Protein AF-A0A2E4PI70-F1 (afdb_monomer_lite)

Foldseek 3Di:
DVVVVVVVVVVVVVVVVVCCVPPVVVVVVVVVVVVVVVVLVVVQWDWDADDNNPDTATDNDPVVRVVVVVVVVVVVVVVVVVVVVVVVVVD

Radius of gyration: 22.1 Å; chains: 1; bounding box: 44×43×58 Å

pLDDT: mean 83.3, std 8.45, range [51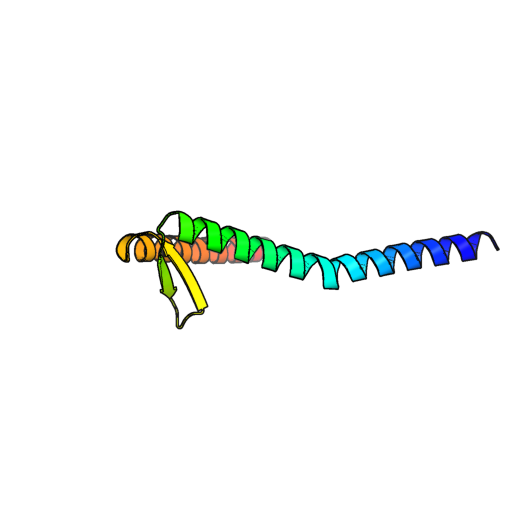.12, 92.38]

Secondary structure (DSSP, 8-state):
-HHHHHHHHHHHHHHHHHHIIIIIHHHHHHHHHHHHHHHHHHTTPEEEEETTTTEEEEESSHHHHHHHHHHHHHHHHHHHHHHHHHHHH--

Structure (mmCIF, N/CA/C/O backbone):
data_AF-A0A2E4PI70-F1
#
_entry.id   AF-A0A2E4PI70-F1
#
loop_
_atom_site.group_PDB
_atom_site.id
_atom_site.type_symbol
_atom_site.label_atom_id
_atom_site.label_alt_id
_atom_site.label_comp_id
_atom_site.label_asym_id
_atom_site.label_entity_id
_atom_site.label_seq_id
_atom_site.pdbx_PDB_ins_code
_atom_site.Cartn_x
_atom_site.Cartn_y
_atom_site.Cartn_z
_atom_site.occupancy
_atom_site.B_iso_or_equiv
_atom_site.auth_seq_id
_atom_site.auth_comp_id
_atom_site.auth_asym_id
_atom_site.auth_atom_id
_atom_site.pdbx_PDB_model_num
ATOM 1 N N . MET A 1 1 ? 27.049 -6.204 -41.440 1.00 58.81 1 MET A N 1
ATOM 2 C CA . MET A 1 1 ? 26.456 -7.342 -40.690 1.00 58.81 1 MET A CA 1
ATOM 3 C C . MET A 1 1 ? 26.612 -7.227 -39.169 1.00 58.81 1 MET A C 1
ATOM 5 O O . MET A 1 1 ? 25.607 -7.346 -38.486 1.00 58.81 1 MET A O 1
ATOM 9 N N . LYS A 1 2 ? 27.800 -6.935 -38.608 1.00 64.94 2 LYS A N 1
ATOM 10 C CA . LYS A 1 2 ? 27.998 -6.843 -37.139 1.00 64.94 2 LYS A CA 1
ATOM 11 C C . LYS A 1 2 ? 27.164 -5.748 -36.4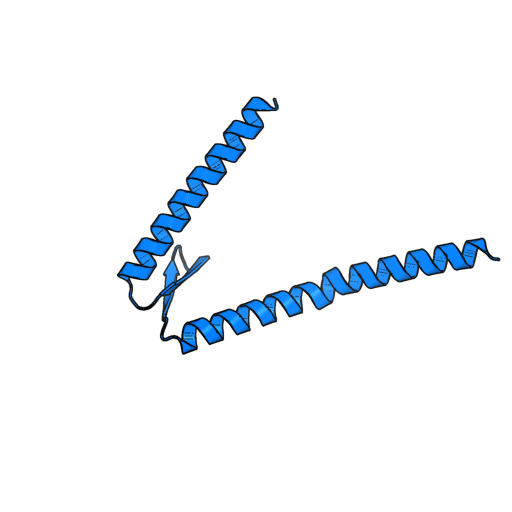41 1.00 64.94 2 LYS A C 1
ATOM 13 O O . LYS A 1 2 ? 26.613 -5.991 -35.376 1.00 64.94 2 LYS A O 1
ATOM 18 N N . THR A 1 3 ? 27.010 -4.577 -37.058 1.00 67.56 3 THR A N 1
ATOM 19 C CA . THR A 1 3 ? 26.241 -3.437 -36.518 1.00 67.56 3 THR A CA 1
ATOM 20 C C . THR A 1 3 ? 24.735 -3.694 -36.433 1.00 67.56 3 THR A C 1
ATOM 22 O O . THR A 1 3 ? 24.099 -3.281 -35.471 1.00 67.56 3 THR A O 1
ATOM 25 N N . ILE A 1 4 ? 24.169 -4.433 -37.392 1.00 76.94 4 ILE A N 1
ATOM 26 C CA . ILE A 1 4 ? 22.739 -4.788 -37.410 1.00 76.94 4 ILE A CA 1
ATOM 27 C C . ILE A 1 4 ? 22.409 -5.730 -36.244 1.00 76.94 4 ILE A C 1
ATOM 29 O O . ILE A 1 4 ? 21.419 -5.522 -35.550 1.00 76.94 4 ILE A O 1
ATOM 33 N N . ASN A 1 5 ? 23.290 -6.692 -35.9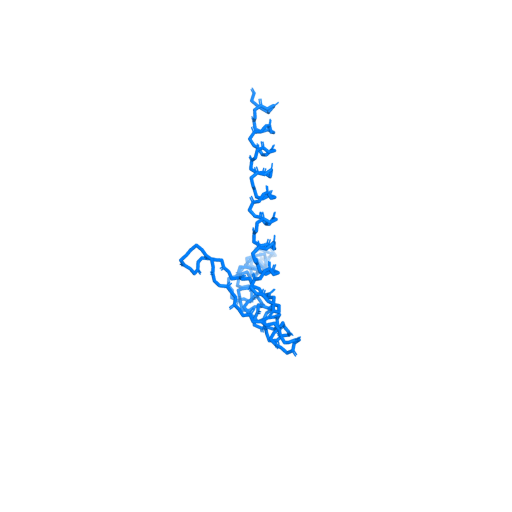48 1.00 77.00 5 ASN A N 1
ATOM 34 C CA . ASN A 1 5 ? 23.125 -7.586 -34.797 1.00 77.00 5 ASN A CA 1
ATOM 35 C C . ASN A 1 5 ? 23.163 -6.837 -33.456 1.00 77.00 5 ASN A C 1
ATOM 37 O O . ASN A 1 5 ? 22.397 -7.168 -32.554 1.00 77.00 5 ASN A O 1
ATOM 41 N N . ILE A 1 6 ? 24.002 -5.803 -33.329 1.00 82.69 6 ILE A N 1
ATOM 42 C CA . ILE A 1 6 ? 24.072 -4.975 -32.114 1.00 82.69 6 ILE A CA 1
ATOM 43 C C . ILE A 1 6 ? 22.776 -4.170 -31.930 1.00 82.69 6 ILE A C 1
ATOM 45 O O . ILE A 1 6 ? 22.230 -4.130 -30.829 1.00 82.69 6 ILE A O 1
ATOM 49 N N . ILE A 1 7 ? 22.245 -3.579 -33.005 1.00 83.38 7 ILE A N 1
ATOM 50 C CA . ILE A 1 7 ? 20.980 -2.826 -32.967 1.00 83.38 7 ILE A CA 1
ATOM 51 C C . ILE A 1 7 ? 19.808 -3.752 -32.617 1.00 83.38 7 ILE A C 1
ATOM 53 O O . ILE A 1 7 ? 19.009 -3.418 -31.741 1.00 83.38 7 ILE A O 1
ATOM 57 N N . CYS A 1 8 ? 19.733 -4.941 -33.224 1.00 83.81 8 CYS A N 1
ATOM 58 C CA . CYS A 1 8 ? 18.723 -5.943 -32.877 1.00 83.81 8 CYS A CA 1
ATOM 59 C C . CYS A 1 8 ? 18.824 -6.378 -31.410 1.00 83.81 8 CYS A C 1
ATOM 61 O O . CYS A 1 8 ? 17.797 -6.502 -30.742 1.00 83.81 8 CYS A O 1
ATOM 63 N N . TYR A 1 9 ? 20.035 -6.553 -30.873 1.00 88.44 9 TYR A N 1
ATOM 64 C CA . TYR A 1 9 ? 20.221 -6.910 -29.468 1.00 88.44 9 TYR A CA 1
ATOM 65 C C . TYR A 1 9 ? 19.709 -5.808 -28.529 1.00 88.44 9 TYR A C 1
ATOM 67 O O . TYR A 1 9 ? 18.920 -6.080 -27.624 1.00 88.44 9 TYR A O 1
ATOM 75 N N . LEU A 1 10 ? 20.080 -4.551 -28.789 1.00 87.56 10 LEU A N 1
ATOM 76 C CA . LEU A 1 10 ? 19.623 -3.399 -28.003 1.00 87.56 10 LEU A CA 1
ATOM 77 C C . LEU A 1 10 ? 18.100 -3.221 -28.066 1.00 87.56 10 LEU A C 1
ATOM 79 O O . LEU A 1 10 ? 17.467 -3.000 -27.032 1.00 87.56 10 LEU A O 1
ATOM 83 N N . ALA A 1 11 ? 17.501 -3.381 -29.248 1.00 88.44 11 ALA A N 1
ATOM 84 C CA . ALA A 1 11 ? 16.050 -3.336 -29.417 1.00 88.44 11 ALA A CA 1
ATOM 85 C C . ALA A 1 11 ? 15.353 -4.457 -28.630 1.00 88.44 11 ALA A C 1
ATOM 87 O O . ALA A 1 11 ? 14.344 -4.216 -27.967 1.00 88.44 11 ALA A O 1
ATOM 88 N N . THR A 1 12 ? 15.920 -5.665 -28.633 1.00 90.06 12 THR A N 1
ATOM 89 C CA . THR A 1 12 ? 15.368 -6.807 -27.892 1.00 90.06 12 THR A CA 1
ATOM 90 C C . THR A 1 12 ? 15.429 -6.570 -26.382 1.00 90.06 12 THR A C 1
ATOM 92 O O . THR A 1 12 ? 14.428 -6.749 -25.689 1.00 90.06 12 THR A O 1
ATOM 95 N N . VAL A 1 13 ? 16.562 -6.086 -25.860 1.00 89.62 13 VAL A N 1
ATOM 96 C CA . VAL A 1 13 ? 16.710 -5.728 -24.437 1.00 89.62 13 VAL A CA 1
ATOM 97 C C . VAL A 1 13 ? 15.716 -4.632 -24.037 1.00 89.62 13 VAL A C 1
ATOM 99 O O . VAL A 1 13 ? 15.076 -4.727 -22.986 1.00 89.62 13 VAL A O 1
ATOM 102 N N . TYR A 1 14 ? 15.530 -3.619 -24.888 1.00 91.19 14 TYR A N 1
ATOM 103 C CA . TYR A 1 14 ? 14.562 -2.551 -24.651 1.00 91.19 14 TYR A CA 1
ATOM 104 C C . TYR A 1 14 ? 13.123 -3.084 -24.581 1.00 91.19 14 TYR A C 1
ATOM 106 O O . TYR A 1 14 ? 12.415 -2.799 -23.611 1.00 91.19 14 TYR A O 1
ATOM 114 N N . LEU A 1 15 ? 12.714 -3.924 -25.537 1.00 90.31 15 LEU A N 1
ATOM 115 C CA . LEU A 1 15 ? 11.380 -4.533 -25.562 1.00 90.31 15 LEU A CA 1
ATOM 116 C C . LEU A 1 15 ? 11.128 -5.437 -24.349 1.00 90.31 15 LEU A C 1
ATOM 118 O O . LEU A 1 15 ? 10.063 -5.351 -23.733 1.00 90.31 15 LEU A O 1
ATOM 122 N N . VAL A 1 16 ? 12.115 -6.240 -23.941 1.00 90.31 16 VAL A N 1
ATOM 123 C CA . VAL A 1 16 ? 12.019 -7.065 -22.725 1.00 90.31 16 VAL A CA 1
ATOM 124 C C . VAL A 1 16 ? 11.872 -6.181 -21.482 1.00 90.31 16 VAL A C 1
ATOM 126 O O . VAL A 1 16 ? 11.023 -6.449 -20.632 1.00 90.31 16 VAL A O 1
ATOM 129 N N . SER A 1 17 ? 12.625 -5.082 -21.383 1.00 88.25 17 SER A N 1
ATOM 130 C CA . SER A 1 17 ? 12.515 -4.154 -20.248 1.00 88.25 17 SER A CA 1
ATOM 131 C C . SER A 1 17 ? 11.136 -3.477 -20.161 1.00 88.25 17 SER A C 1
ATOM 133 O O . SER A 1 17 ? 10.572 -3.342 -19.068 1.00 88.25 17 SER A O 1
ATOM 135 N N . LEU A 1 18 ? 10.557 -3.110 -21.311 1.00 89.06 18 LEU A N 1
ATOM 136 C CA . LEU A 1 18 ? 9.202 -2.570 -21.415 1.00 89.06 18 LEU A CA 1
ATOM 137 C C . LEU A 1 18 ? 8.162 -3.607 -20.995 1.00 89.06 18 LEU A C 1
ATOM 139 O O . LEU A 1 18 ? 7.270 -3.293 -20.207 1.00 89.06 18 LEU A O 1
ATOM 143 N N . PHE A 1 19 ? 8.304 -4.849 -21.456 1.00 89.06 19 PHE A N 1
ATOM 144 C CA . PHE A 1 19 ? 7.412 -5.942 -21.082 1.00 89.06 19 PHE A CA 1
ATOM 145 C C . PHE A 1 19 ? 7.426 -6.200 -19.569 1.00 89.06 19 PHE A C 1
ATOM 147 O O . PHE A 1 19 ? 6.370 -6.299 -18.937 1.00 89.06 19 PHE A O 1
ATOM 154 N N . VAL A 1 20 ? 8.611 -6.227 -18.953 1.00 86.31 20 VAL A N 1
ATOM 155 C CA . VAL A 1 20 ? 8.754 -6.395 -17.499 1.00 86.31 20 VAL A CA 1
ATOM 156 C C . VAL A 1 20 ? 8.065 -5.254 -16.745 1.00 86.31 20 VAL A C 1
ATOM 158 O O . VAL A 1 20 ? 7.313 -5.507 -15.798 1.00 86.31 20 VAL A O 1
ATOM 161 N N . ARG A 1 21 ? 8.263 -4.000 -17.173 1.00 85.00 21 ARG A N 1
ATOM 162 C CA . ARG A 1 21 ? 7.609 -2.836 -16.550 1.00 85.00 21 ARG A CA 1
ATOM 163 C C . ARG A 1 21 ? 6.089 -2.870 -16.688 1.00 85.00 21 ARG A C 1
ATOM 165 O O . ARG A 1 21 ? 5.401 -2.582 -15.711 1.00 85.00 21 ARG A O 1
ATOM 172 N N . SER A 1 22 ? 5.577 -3.233 -17.858 1.00 85.38 22 SER A N 1
ATOM 173 C CA . SER A 1 22 ? 4.143 -3.173 -18.150 1.00 85.38 22 SER A CA 1
ATOM 174 C C . SER A 1 22 ? 3.359 -4.365 -17.609 1.00 85.38 22 SER A C 1
ATOM 176 O O . SER A 1 22 ? 2.201 -4.204 -17.239 1.00 85.38 22 SER A O 1
ATOM 178 N N . VAL A 1 23 ? 3.959 -5.558 -17.539 1.00 84.12 23 VAL A N 1
ATOM 179 C CA . VAL A 1 23 ? 3.224 -6.797 -17.223 1.00 84.12 23 VAL A CA 1
ATOM 180 C C . VAL A 1 23 ? 3.609 -7.371 -15.865 1.00 84.12 23 VAL A C 1
ATOM 182 O O . VAL A 1 23 ? 2.738 -7.737 -15.073 1.00 84.12 23 VAL A O 1
ATOM 185 N N . ILE A 1 24 ? 4.906 -7.452 -15.567 1.00 84.31 24 ILE A N 1
ATOM 186 C CA . ILE A 1 24 ? 5.392 -8.115 -14.348 1.00 84.31 24 ILE A CA 1
ATOM 187 C C . ILE A 1 24 ? 5.249 -7.181 -13.146 1.00 84.31 24 ILE A C 1
ATOM 189 O O . ILE A 1 24 ? 4.705 -7.573 -12.112 1.00 84.31 24 ILE A O 1
ATOM 193 N N . LEU A 1 25 ? 5.677 -5.927 -13.287 1.00 83.12 25 LEU A N 1
ATOM 194 C CA . LEU A 1 25 ? 5.648 -4.943 -12.205 1.00 83.12 25 LEU A CA 1
ATOM 195 C C . LEU A 1 25 ? 4.255 -4.736 -11.570 1.00 83.12 25 LEU A C 1
ATOM 197 O O . LEU A 1 25 ? 4.170 -4.775 -10.337 1.00 83.12 25 LEU A O 1
ATOM 201 N N . PRO A 1 26 ? 3.158 -4.547 -12.335 1.00 83.44 26 PRO A N 1
ATOM 202 C CA . PRO A 1 26 ? 1.831 -4.406 -11.737 1.00 83.44 26 PRO A CA 1
ATOM 203 C C . PRO A 1 26 ? 1.362 -5.686 -11.036 1.00 83.44 26 PRO A C 1
ATOM 205 O O . PRO A 1 26 ? 0.842 -5.602 -9.922 1.00 83.44 26 PRO A O 1
ATOM 208 N N . LYS A 1 27 ? 1.618 -6.872 -11.610 1.00 86.12 27 LYS A N 1
ATOM 209 C CA . LYS A 1 27 ? 1.270 -8.160 -10.980 1.00 86.12 27 LYS A CA 1
ATOM 210 C C . LYS A 1 27 ? 1.991 -8.357 -9.648 1.00 86.12 27 LYS A C 1
ATOM 212 O O . LYS A 1 27 ? 1.364 -8.727 -8.657 1.00 86.12 27 LYS A O 1
ATOM 217 N N . VAL A 1 28 ? 3.288 -8.049 -9.599 1.00 85.94 28 VAL A N 1
ATOM 218 C CA . VAL A 1 28 ? 4.094 -8.137 -8.372 1.00 85.94 28 VAL A CA 1
ATOM 219 C C . VAL A 1 28 ? 3.587 -7.158 -7.312 1.00 85.94 28 VAL A C 1
ATOM 221 O O . VAL A 1 28 ? 3.437 -7.538 -6.150 1.00 85.94 28 VAL A O 1
ATOM 224 N N . ARG A 1 29 ? 3.256 -5.916 -7.696 1.00 83.75 29 ARG A N 1
ATOM 225 C CA . ARG A 1 29 ? 2.665 -4.932 -6.770 1.00 83.75 29 ARG A CA 1
ATOM 226 C C . ARG A 1 29 ? 1.336 -5.413 -6.197 1.00 83.75 29 ARG A C 1
ATOM 228 O O . ARG A 1 29 ? 1.124 -5.293 -4.991 1.00 83.75 29 ARG A O 1
ATOM 235 N N . GLN A 1 30 ? 0.467 -5.972 -7.032 1.00 84.75 30 GLN A N 1
ATOM 236 C CA . GLN A 1 30 ? -0.835 -6.465 -6.593 1.00 84.75 30 GLN A CA 1
ATOM 237 C C . GLN A 1 30 ? -0.707 -7.693 -5.687 1.00 84.75 30 GLN A C 1
ATOM 239 O O . GLN A 1 30 ? -1.383 -7.777 -4.661 1.00 84.75 30 GLN A O 1
ATOM 244 N N . TRP A 1 31 ? 0.219 -8.600 -6.000 1.00 87.19 31 TRP A N 1
ATOM 245 C CA . TRP A 1 31 ? 0.532 -9.736 -5.138 1.00 87.19 31 TRP A CA 1
ATOM 246 C C . TRP A 1 31 ? 1.061 -9.289 -3.769 1.00 87.19 31 TRP A C 1
ATOM 248 O O . TRP A 1 31 ? 0.552 -9.731 -2.740 1.00 87.19 31 TRP A O 1
ATOM 258 N N . LEU A 1 32 ? 2.006 -8.343 -3.740 1.00 86.06 32 LEU A N 1
ATOM 259 C CA . LEU A 1 32 ? 2.524 -7.747 -2.503 1.00 86.06 32 LEU A CA 1
ATOM 260 C C . LEU A 1 32 ? 1.431 -7.056 -1.681 1.00 86.06 32 LEU A C 1
ATOM 262 O O . LEU A 1 32 ? 1.430 -7.164 -0.452 1.00 86.06 32 LEU A O 1
ATOM 266 N N . TYR A 1 33 ? 0.506 -6.354 -2.339 1.00 84.00 33 TYR A N 1
ATOM 267 C CA . TYR A 1 33 ? -0.627 -5.716 -1.674 1.00 84.00 33 TYR A CA 1
ATOM 268 C C . TYR A 1 33 ? -1.528 -6.759 -1.007 1.00 84.00 33 TYR A C 1
ATOM 270 O O . TYR A 1 33 ? -1.768 -6.682 0.198 1.00 84.00 33 TYR A O 1
ATOM 278 N N . ASN A 1 34 ? -1.931 -7.790 -1.754 1.00 86.31 34 ASN A N 1
ATOM 279 C CA . ASN A 1 34 ? -2.750 -8.887 -1.237 1.00 86.31 34 ASN A CA 1
ATOM 280 C C . ASN A 1 34 ? -2.050 -9.651 -0.108 1.00 86.31 34 ASN A C 1
ATOM 282 O O . ASN A 1 34 ? -2.687 -10.038 0.871 1.00 86.31 34 ASN A O 1
ATOM 286 N N . TYR A 1 35 ? -0.738 -9.857 -0.217 1.00 88.19 35 TYR A N 1
ATOM 287 C CA . TYR A 1 35 ? 0.052 -10.519 0.814 1.00 88.19 35 TYR A CA 1
ATOM 288 C C . TYR A 1 35 ? 0.070 -9.713 2.117 1.00 88.19 35 TYR A C 1
ATOM 290 O O . TYR A 1 35 ? -0.226 -10.254 3.186 1.00 88.19 35 TYR A O 1
ATOM 298 N N . LYS A 1 36 ? 0.348 -8.405 2.037 1.00 84.50 36 LYS A N 1
ATOM 299 C CA . LYS A 1 36 ? 0.316 -7.515 3.208 1.00 84.50 36 LYS A CA 1
ATOM 300 C C . LYS A 1 36 ? -1.082 -7.409 3.803 1.00 84.50 36 LYS A C 1
ATOM 302 O O . LYS A 1 36 ? -1.215 -7.454 5.023 1.00 84.50 36 LYS A O 1
ATOM 307 N N . GLU A 1 37 ? -2.109 -7.313 2.965 1.00 85.25 37 GLU A N 1
ATOM 308 C CA . GLU A 1 37 ? -3.497 -7.299 3.417 1.00 85.25 37 GLU A CA 1
ATOM 309 C C . GLU A 1 37 ? -3.825 -8.574 4.207 1.00 85.25 37 GLU A C 1
ATOM 311 O O . GLU A 1 37 ? -4.262 -8.487 5.355 1.00 85.25 37 GLU A O 1
ATOM 316 N N . LYS A 1 38 ? -3.528 -9.756 3.652 1.00 86.12 38 LYS A N 1
ATOM 317 C CA . LYS A 1 38 ? -3.742 -11.037 4.340 1.00 86.12 38 LYS A CA 1
ATOM 318 C C . LYS A 1 38 ? -2.982 -11.119 5.661 1.00 86.12 38 LYS A C 1
ATOM 320 O O . LYS A 1 38 ? -3.534 -11.617 6.637 1.00 86.12 38 LYS A O 1
ATOM 325 N N . GLN A 1 39 ? -1.745 -10.627 5.726 1.00 87.81 39 GLN A N 1
ATOM 326 C CA . GLN A 1 39 ? -0.999 -10.601 6.987 1.00 87.81 39 GLN A CA 1
ATOM 327 C C . GLN A 1 39 ? -1.640 -9.689 8.037 1.00 87.81 39 GLN A C 1
ATOM 329 O O . GLN A 1 39 ? -1.716 -10.060 9.207 1.00 87.81 39 GLN A O 1
ATOM 334 N N . LEU A 1 40 ? -2.095 -8.500 7.640 1.00 84.44 40 LEU A N 1
ATOM 335 C CA . LEU A 1 40 ? -2.732 -7.555 8.558 1.00 84.44 40 LEU A CA 1
ATOM 336 C C . LEU A 1 40 ? -4.058 -8.108 9.089 1.00 84.44 40 LEU A C 1
ATOM 338 O O . LEU A 1 40 ? -4.316 -7.983 10.287 1.00 84.44 40 LEU A O 1
ATOM 342 N N . LEU A 1 41 ? -4.831 -8.778 8.229 1.00 84.31 41 LEU A N 1
ATOM 343 C CA . LEU A 1 41 ? -6.050 -9.493 8.609 1.00 84.31 41 LEU A CA 1
ATOM 344 C C . LEU A 1 41 ? -5.750 -10.665 9.558 1.00 84.31 41 LEU A C 1
ATOM 346 O O . LEU A 1 41 ? -6.403 -10.786 10.589 1.00 84.31 41 LEU A O 1
ATOM 350 N N . LYS A 1 42 ? -4.714 -11.475 9.280 1.00 85.88 42 LYS A N 1
ATOM 351 C CA . LYS A 1 42 ? -4.271 -12.567 10.173 1.00 85.88 42 LYS A CA 1
ATOM 352 C C . LYS A 1 42 ? -3.850 -12.076 11.557 1.00 85.88 42 LYS A C 1
ATOM 354 O O . LYS A 1 42 ? -4.048 -12.781 12.535 1.00 85.88 42 LYS A O 1
ATOM 359 N N . LYS A 1 43 ? -3.290 -10.867 11.648 1.00 83.81 43 LYS A N 1
ATOM 360 C CA . LYS A 1 43 ? -2.939 -10.232 12.926 1.00 83.81 43 LYS A CA 1
ATOM 361 C C . LYS A 1 43 ? -4.154 -9.736 13.717 1.00 83.81 43 LYS A C 1
ATOM 363 O O . LYS A 1 43 ? -3.955 -9.219 14.802 1.00 83.81 43 LYS A O 1
ATOM 368 N N . GLY A 1 44 ? -5.380 -9.866 13.201 1.00 84.06 44 GLY A N 1
ATOM 369 C CA . GLY A 1 44 ? -6.605 -9.414 13.867 1.00 84.06 44 GLY A CA 1
ATOM 370 C C . GLY A 1 44 ? -6.975 -7.954 13.586 1.00 84.06 44 GLY A C 1
ATOM 371 O O . GLY A 1 44 ? -7.852 -7.410 14.257 1.00 84.06 44 GLY A O 1
ATOM 372 N N . ASN A 1 45 ? -6.332 -7.304 12.606 1.00 87.00 45 ASN A N 1
ATOM 373 C CA . ASN A 1 45 ? -6.713 -5.949 12.212 1.00 87.00 45 ASN A CA 1
ATOM 374 C C . ASN A 1 45 ? -7.971 -5.968 11.341 1.00 87.00 45 ASN A C 1
ATOM 376 O O . ASN A 1 45 ? -8.116 -6.799 10.444 1.00 87.00 45 ASN A O 1
ATOM 380 N N . LYS A 1 46 ? -8.835 -4.978 11.547 1.00 87.50 46 LYS A N 1
ATOM 381 C CA . LYS A 1 46 ? -10.014 -4.694 10.730 1.00 87.50 46 LYS A CA 1
ATOM 382 C C . LYS A 1 46 ? -9.705 -3.590 9.717 1.00 87.50 46 LYS A C 1
ATOM 384 O O . LYS A 1 46 ? -8.799 -2.775 9.916 1.00 87.50 46 LYS A O 1
ATOM 389 N N . LYS A 1 47 ? -10.457 -3.585 8.614 1.00 89.44 47 LYS A N 1
ATOM 390 C CA . LYS A 1 47 ? -10.410 -2.533 7.591 1.00 89.44 47 LYS A CA 1
ATOM 391 C C . LYS A 1 47 ? -11.318 -1.381 8.010 1.00 89.44 47 LYS A C 1
ATOM 393 O O . LYS A 1 47 ? -12.507 -1.595 8.225 1.00 89.44 47 LYS A O 1
ATOM 398 N N . PHE A 1 48 ? -10.767 -0.176 8.063 1.00 90.12 48 PHE A N 1
ATOM 399 C CA . PHE A 1 48 ? -11.512 1.055 8.306 1.00 90.12 48 PHE A CA 1
ATOM 400 C C . PHE A 1 48 ? -11.394 1.974 7.093 1.00 90.12 48 PHE A C 1
ATOM 402 O O . PHE A 1 48 ? -10.287 2.242 6.618 1.00 90.12 48 PHE A O 1
ATOM 409 N N . TYR A 1 49 ? -12.534 2.435 6.587 1.00 90.25 49 TYR A N 1
ATOM 410 C CA . TYR A 1 49 ? -12.622 3.227 5.364 1.00 90.25 49 TYR A CA 1
ATOM 411 C C . TYR A 1 49 ? -12.807 4.710 5.688 1.00 90.25 49 TYR A C 1
ATOM 413 O O . TYR A 1 49 ? -13.649 5.080 6.504 1.00 90.25 49 TYR A O 1
ATOM 421 N N . PHE A 1 50 ? -12.036 5.562 5.016 1.00 88.19 50 PHE A N 1
ATOM 422 C CA . PHE A 1 50 ? -12.059 7.017 5.161 1.00 88.19 50 PHE A CA 1
ATOM 423 C C . PHE A 1 50 ? -12.196 7.695 3.787 1.00 88.19 50 PHE A C 1
ATOM 425 O O . PHE A 1 50 ? -11.843 7.119 2.756 1.00 88.19 50 PHE A O 1
ATOM 432 N N . GLU A 1 51 ? -12.726 8.925 3.776 1.00 84.38 51 GLU A N 1
ATOM 433 C CA . GLU A 1 51 ? -12.931 9.758 2.573 1.00 84.38 51 GLU A CA 1
ATOM 434 C C . GLU A 1 51 ? -13.658 9.028 1.430 1.00 84.38 51 GLU A C 1
ATOM 436 O O . GLU A 1 51 ? -13.158 8.956 0.310 1.00 84.38 51 GLU A O 1
ATOM 441 N N . LYS A 1 52 ? -14.856 8.488 1.709 1.00 84.50 52 LYS A N 1
ATOM 442 C CA . LYS A 1 52 ? -15.677 7.746 0.728 1.00 84.50 52 LYS A CA 1
ATOM 443 C C . LYS A 1 52 ? -14.899 6.587 0.076 1.00 84.50 52 LYS A C 1
ATOM 445 O O . LYS A 1 52 ? -14.827 6.490 -1.143 1.00 84.50 52 LYS A O 1
ATOM 450 N N . ASN A 1 53 ? -14.284 5.734 0.895 1.00 81.62 53 ASN A N 1
ATOM 451 C CA . ASN A 1 53 ? -13.494 4.563 0.479 1.00 81.62 53 ASN A CA 1
ATOM 452 C C . ASN A 1 53 ? -12.193 4.862 -0.283 1.00 81.62 53 ASN A C 1
ATOM 454 O O . ASN A 1 53 ? -11.560 3.934 -0.784 1.00 81.62 53 ASN A O 1
ATOM 458 N N . LYS A 1 54 ? -11.736 6.119 -0.334 1.00 83.25 54 LYS A N 1
ATOM 459 C CA . LYS A 1 54 ? -10.440 6.455 -0.947 1.00 83.25 54 LYS A CA 1
ATOM 460 C C . LYS A 1 54 ? -9.250 5.997 -0.108 1.00 83.25 54 LYS A C 1
ATOM 462 O O . LYS A 1 54 ? -8.184 5.726 -0.653 1.00 83.25 54 LYS A O 1
ATOM 467 N N . VAL A 1 55 ? -9.415 5.924 1.212 1.00 85.31 55 VAL A N 1
ATOM 468 C CA . VAL A 1 55 ? -8.342 5.559 2.139 1.00 85.31 55 VAL A CA 1
ATOM 469 C C . VAL A 1 55 ? -8.782 4.380 2.995 1.00 85.31 55 VAL A C 1
ATOM 471 O O . VAL A 1 55 ? -9.811 4.442 3.663 1.00 85.31 55 VAL A O 1
ATOM 474 N N . ILE A 1 56 ? -7.968 3.323 3.006 1.00 88.25 56 ILE A N 1
ATOM 475 C CA . ILE A 1 56 ? -8.178 2.126 3.825 1.00 88.25 56 ILE A CA 1
ATOM 476 C C . ILE A 1 56 ? -7.083 2.073 4.888 1.00 88.25 56 ILE A C 1
ATOM 478 O O . ILE A 1 56 ? -5.892 2.072 4.567 1.00 88.25 56 ILE A O 1
ATOM 482 N N . VAL A 1 57 ? -7.478 2.015 6.158 1.00 88.44 57 VAL A N 1
ATOM 483 C CA . VAL A 1 57 ? -6.567 1.901 7.301 1.00 88.44 57 VAL A CA 1
ATOM 484 C C . VAL A 1 57 ? -6.820 0.581 8.016 1.00 88.44 57 VAL A C 1
ATOM 486 O O . VAL A 1 57 ? -7.948 0.267 8.380 1.00 88.44 57 VAL A O 1
ATOM 489 N N . PHE A 1 58 ? -5.752 -0.180 8.244 1.00 88.62 58 PHE A N 1
ATOM 490 C CA . PHE A 1 58 ? -5.789 -1.415 9.024 1.00 88.62 58 PHE A CA 1
ATOM 491 C C . PHE A 1 58 ? -5.379 -1.131 10.474 1.00 88.62 58 PHE A C 1
ATOM 493 O O . PHE A 1 58 ? -4.269 -0.625 10.714 1.00 88.62 58 PHE A O 1
ATOM 500 N N 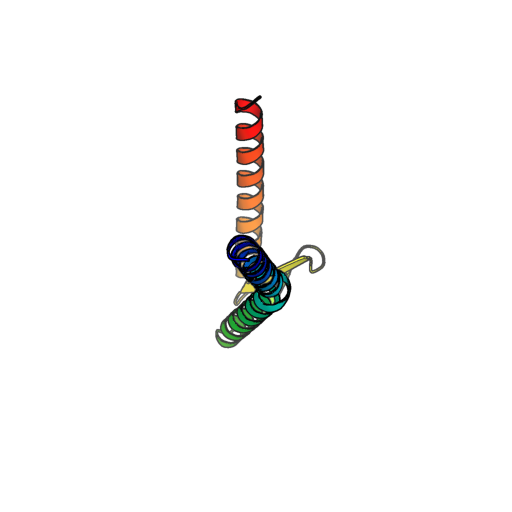. ALA A 1 59 ? -6.272 -1.444 11.415 1.00 88.88 59 ALA A N 1
ATOM 501 C CA . ALA A 1 59 ? -6.061 -1.319 12.860 1.00 88.88 59 ALA A CA 1
ATOM 502 C C . ALA A 1 59 ? -6.961 -2.296 13.639 1.00 88.88 59 ALA A C 1
ATOM 504 O O . ALA A 1 59 ? -7.883 -2.872 13.068 1.00 88.88 59 ALA A O 1
ATOM 505 N N . HIS A 1 60 ? -6.730 -2.468 14.940 1.00 87.56 60 HIS A N 1
ATOM 506 C CA . HIS A 1 60 ? -7.593 -3.307 15.781 1.00 87.56 60 HIS A CA 1
ATOM 507 C C . HIS A 1 60 ? -8.876 -2.589 16.218 1.00 87.56 60 HIS A C 1
ATOM 509 O O . HIS A 1 60 ? -9.938 -3.207 16.282 1.00 87.56 60 HIS A O 1
ATOM 515 N N . THR A 1 61 ? -8.793 -1.281 16.479 1.00 90.50 61 THR A N 1
ATOM 516 C CA . THR A 1 61 ? -9.913 -0.456 16.954 1.00 90.50 61 THR A CA 1
ATOM 517 C C . THR A 1 61 ? -10.141 0.766 16.064 1.00 90.50 61 THR A C 1
ATOM 519 O O . THR A 1 61 ? -9.229 1.237 15.375 1.00 90.50 61 THR A O 1
ATOM 522 N N . GLN A 1 62 ? -11.364 1.304 16.109 1.00 87.81 62 GLN A N 1
ATOM 523 C CA . GLN A 1 62 ? -11.746 2.531 15.400 1.00 87.81 62 GLN A CA 1
ATOM 524 C C . GLN A 1 62 ? -10.876 3.722 15.833 1.00 87.81 62 GLN A C 1
ATOM 526 O O . GLN A 1 62 ? -10.439 4.515 15.001 1.00 87.81 62 GLN A O 1
ATOM 531 N N . GLU A 1 63 ? -10.574 3.836 17.129 1.00 90.06 63 GLU A N 1
ATOM 532 C CA . GLU A 1 63 ? -9.744 4.917 17.672 1.00 90.06 63 GLU A CA 1
ATOM 533 C C . GLU A 1 63 ? -8.315 4.873 17.130 1.00 90.06 63 GLU A C 1
ATOM 535 O O . GLU A 1 63 ? -7.782 5.894 16.688 1.00 90.06 63 GLU A O 1
ATOM 540 N N . GLN A 1 64 ? -7.710 3.680 17.074 1.00 89.50 64 GLN A N 1
ATOM 541 C CA . GLN A 1 64 ? -6.391 3.501 16.468 1.00 89.50 64 GLN A CA 1
ATOM 542 C C . GLN A 1 64 ? -6.410 3.849 14.976 1.00 89.50 64 GLN A C 1
ATOM 544 O O . GLN A 1 64 ? -5.479 4.495 14.483 1.00 89.50 64 GLN A O 1
ATOM 549 N N . ALA A 1 65 ? -7.467 3.466 14.254 1.00 90.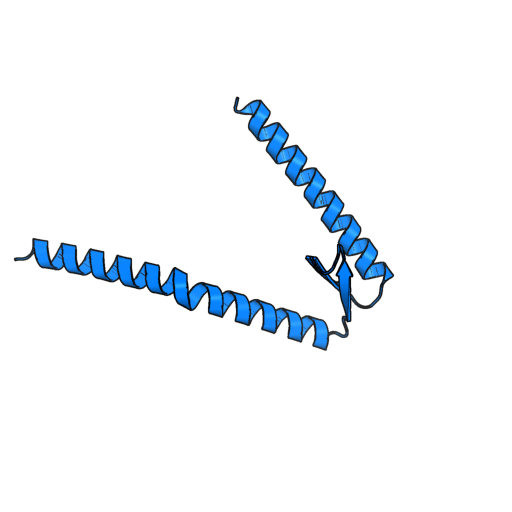19 65 ALA A N 1
ATOM 550 C CA . ALA A 1 65 ? -7.631 3.822 12.849 1.00 90.19 65 ALA A CA 1
ATOM 551 C C . ALA A 1 65 ? -7.727 5.344 12.655 1.00 90.19 65 ALA A C 1
ATOM 553 O O . ALA A 1 65 ? -7.017 5.896 11.811 1.00 90.19 65 ALA A O 1
ATOM 554 N N . ASN A 1 66 ? -8.519 6.028 13.485 1.00 91.38 66 ASN A N 1
ATOM 555 C CA . ASN A 1 66 ? -8.669 7.484 13.478 1.00 91.38 66 ASN A CA 1
ATOM 556 C C . ASN A 1 66 ? -7.349 8.203 13.780 1.00 91.38 66 ASN A C 1
ATOM 558 O O . ASN A 1 66 ? -6.969 9.127 13.056 1.00 91.38 66 ASN A O 1
ATOM 562 N N . ALA A 1 67 ? -6.618 7.770 14.809 1.00 91.88 67 ALA A N 1
ATOM 563 C CA . ALA A 1 67 ? -5.325 8.352 15.166 1.00 91.88 67 ALA A CA 1
ATOM 564 C C . ALA A 1 67 ? -4.308 8.204 14.023 1.00 91.88 67 ALA A C 1
ATOM 566 O O . ALA A 1 67 ? -3.621 9.162 13.648 1.00 91.88 67 ALA A O 1
ATOM 567 N N . LYS A 1 68 ? -4.254 7.015 13.412 1.00 90.88 68 LYS A N 1
ATOM 568 C CA . LYS A 1 68 ? -3.366 6.709 12.284 1.00 90.88 68 LYS A CA 1
ATOM 569 C C . LYS A 1 68 ? -3.740 7.515 11.039 1.00 90.88 68 LYS A C 1
ATOM 571 O O . LYS A 1 68 ? -2.856 8.091 10.402 1.00 90.88 68 LYS A O 1
ATOM 576 N N . TYR A 1 69 ? -5.034 7.641 10.746 1.00 92.38 69 TYR A N 1
ATOM 577 C CA . TYR A 1 69 ? -5.551 8.472 9.661 1.00 92.38 69 TYR A CA 1
ATOM 578 C C . TYR A 1 69 ? -5.225 9.962 9.868 1.00 92.38 69 TYR A C 1
ATOM 580 O O . TYR A 1 69 ? -4.685 10.613 8.969 1.00 92.38 69 TYR A O 1
ATOM 588 N N . LYS A 1 70 ? -5.446 10.498 11.076 1.00 91.69 70 LYS A N 1
ATOM 589 C CA . LYS A 1 70 ? -5.131 11.895 11.428 1.00 91.69 70 LYS A CA 1
ATOM 590 C C . LYS A 1 70 ? -3.635 12.191 11.294 1.00 91.69 70 LYS A C 1
ATOM 592 O O . LYS A 1 70 ? -3.260 13.204 10.696 1.00 91.69 70 LYS A O 1
ATOM 597 N N . LYS A 1 71 ? -2.775 11.289 11.784 1.00 91.69 71 LYS A N 1
ATOM 598 C CA . LYS A 1 71 ? -1.312 11.395 11.646 1.00 91.69 71 LYS A CA 1
ATOM 599 C C . LYS A 1 71 ? -0.887 11.385 10.175 1.00 91.69 71 LYS A C 1
ATOM 601 O O . LYS A 1 71 ? -0.080 12.218 9.766 1.00 91.69 71 LYS A O 1
ATOM 606 N N . MET A 1 72 ? -1.470 10.497 9.368 1.00 89.06 72 MET A N 1
ATOM 607 C CA . MET A 1 72 ? -1.209 10.429 7.929 1.00 89.06 72 MET A CA 1
ATOM 608 C C . MET A 1 72 ? -1.595 11.736 7.220 1.00 89.06 72 MET A C 1
ATOM 610 O O . MET A 1 72 ? -0.781 12.289 6.481 1.00 89.06 72 MET A O 1
ATOM 614 N N . LYS A 1 73 ? -2.790 12.277 7.496 1.00 88.56 73 LYS A N 1
ATOM 615 C CA . LYS A 1 73 ? -3.277 13.538 6.908 1.00 88.56 73 LYS A CA 1
ATOM 616 C C . LYS A 1 73 ? -2.405 14.737 7.297 1.00 88.56 73 LYS A C 1
ATOM 618 O O . LYS A 1 73 ? -2.108 15.578 6.452 1.00 88.56 73 LYS A O 1
ATOM 623 N N . SER A 1 74 ? -1.946 14.798 8.549 1.00 88.50 74 SER A N 1
ATOM 624 C CA . SER A 1 74 ? -1.007 15.832 9.011 1.00 88.50 74 SER A CA 1
ATOM 625 C C . SER A 1 74 ? 0.342 15.751 8.285 1.00 88.50 74 SER A C 1
ATOM 627 O O . SER A 1 74 ? 0.831 16.761 7.778 1.00 88.50 74 SER A O 1
ATOM 629 N N . ASN A 1 75 ? 0.910 14.549 8.148 1.00 86.62 75 ASN A N 1
ATOM 630 C CA . ASN A 1 75 ? 2.175 14.349 7.438 1.00 86.62 75 ASN A CA 1
ATOM 631 C C . ASN A 1 75 ? 2.076 14.697 5.946 1.00 86.62 75 ASN A C 1
ATOM 633 O O . ASN A 1 75 ? 3.013 15.271 5.392 1.00 86.62 75 ASN A O 1
ATOM 637 N N . LEU A 1 76 ? 0.947 14.384 5.303 1.00 82.31 76 LEU A N 1
ATOM 638 C CA . LEU A 1 76 ? 0.668 14.775 3.918 1.00 82.31 76 LEU A CA 1
ATOM 639 C C . LEU A 1 76 ? 0.664 16.296 3.750 1.00 82.31 76 LEU A C 1
ATOM 641 O O . LEU A 1 76 ? 1.336 16.801 2.855 1.00 82.31 76 LEU A O 1
ATOM 645 N N . LYS A 1 77 ? -0.009 17.030 4.647 1.00 80.19 77 LYS A N 1
ATOM 646 C CA . LYS A 1 77 ? 0.002 18.501 4.630 1.00 80.19 77 LYS A CA 1
ATOM 647 C C . LYS A 1 77 ? 1.413 19.070 4.791 1.00 80.19 77 LYS A C 1
ATOM 649 O O . LYS A 1 77 ? 1.796 19.949 4.028 1.00 80.19 77 LYS A O 1
ATOM 654 N N . LYS A 1 78 ? 2.201 18.538 5.734 1.00 78.94 78 LYS A N 1
ATOM 655 C CA . LYS A 1 78 ? 3.590 18.980 5.957 1.00 78.94 78 LYS A CA 1
ATOM 656 C C . LYS A 1 78 ? 4.474 18.753 4.732 1.00 78.94 78 LYS A C 1
ATOM 658 O O . LYS A 1 78 ? 5.204 19.653 4.340 1.00 78.94 78 LYS A O 1
ATOM 663 N N . LYS A 1 79 ? 4.379 17.580 4.097 1.00 76.50 79 LYS A N 1
ATOM 664 C CA . LYS A 1 79 ? 5.121 17.294 2.858 1.00 76.50 79 LYS A CA 1
ATOM 665 C C . LYS A 1 79 ? 4.707 18.218 1.719 1.00 76.50 79 LYS A C 1
ATOM 667 O O . LYS A 1 79 ? 5.570 18.715 1.010 1.00 76.50 79 LYS A O 1
ATOM 672 N N . HIS A 1 80 ? 3.409 18.469 1.565 1.00 73.06 80 HIS A N 1
ATOM 673 C CA . HIS A 1 80 ? 2.910 19.366 0.527 1.00 73.06 80 HIS A CA 1
ATOM 674 C C . HIS A 1 80 ? 3.412 20.803 0.728 1.00 73.06 80 HIS A C 1
ATOM 676 O O . HIS A 1 80 ? 3.783 21.462 -0.236 1.00 73.06 80 HIS A O 1
ATOM 682 N N . HIS A 1 81 ? 3.480 21.267 1.978 1.00 71.00 81 HIS A N 1
ATOM 683 C CA . HIS A 1 81 ? 4.051 22.571 2.312 1.00 71.00 81 HIS A CA 1
ATOM 684 C C . HIS A 1 81 ? 5.559 22.631 2.033 1.00 71.00 81 HIS A C 1
ATOM 686 O O . HIS A 1 81 ? 6.025 23.574 1.405 1.00 71.00 81 HIS A O 1
ATOM 692 N N . ALA A 1 82 ? 6.304 21.588 2.412 1.00 73.38 82 ALA A N 1
ATOM 693 C CA . ALA A 1 82 ? 7.743 21.506 2.167 1.00 73.38 82 ALA A CA 1
ATOM 694 C C . ALA A 1 82 ? 8.089 21.504 0.666 1.0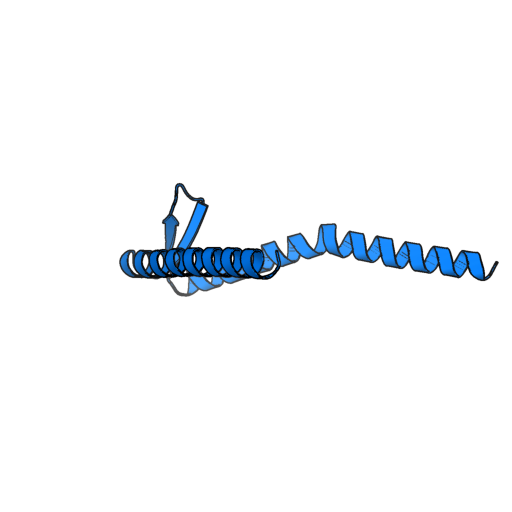0 73.38 82 ALA A C 1
ATOM 696 O O . ALA A 1 82 ? 9.046 22.153 0.258 1.00 73.38 82 ALA A O 1
ATOM 697 N N . ILE A 1 83 ? 7.290 20.822 -0.164 1.00 73.06 83 ILE A N 1
ATOM 698 C CA . ILE A 1 83 ? 7.454 20.828 -1.628 1.00 73.06 83 ILE A CA 1
ATOM 699 C C . ILE A 1 83 ? 7.163 22.224 -2.201 1.00 73.06 83 ILE A C 1
ATOM 701 O O . ILE A 1 83 ? 7.893 22.702 -3.064 1.00 73.06 83 ILE A O 1
ATOM 705 N N . LEU A 1 84 ? 6.124 22.907 -1.705 1.00 73.44 84 LEU A N 1
ATOM 706 C CA . LEU A 1 84 ? 5.800 24.274 -2.129 1.00 73.44 84 LEU A CA 1
ATOM 707 C C . LEU A 1 84 ? 6.895 25.280 -1.738 1.00 73.44 84 LEU A C 1
ATOM 709 O O . LEU A 1 84 ? 7.219 26.158 -2.533 1.00 73.44 84 LEU A O 1
ATOM 713 N N . GLU A 1 85 ? 7.494 25.144 -0.553 1.00 71.06 85 GLU A N 1
ATOM 714 C CA . GLU A 1 85 ? 8.641 25.964 -0.137 1.00 71.06 85 GLU A CA 1
ATOM 715 C C . GLU A 1 85 ? 9.905 25.674 -0.950 1.00 71.06 85 GLU A C 1
ATOM 717 O O . GLU A 1 85 ? 10.627 26.609 -1.289 1.00 71.06 85 GLU A O 1
ATOM 722 N N . GLN A 1 86 ? 10.171 24.411 -1.298 1.00 72.19 86 GLN A N 1
ATOM 723 C CA . GLN A 1 86 ? 11.285 24.067 -2.186 1.00 72.19 86 GLN A CA 1
ATOM 724 C C . GLN A 1 86 ? 11.107 24.687 -3.575 1.00 72.19 86 GLN A C 1
ATOM 726 O O . GLN A 1 86 ? 12.038 25.311 -4.076 1.00 72.19 86 GLN A O 1
ATOM 731 N N . ASN A 1 87 ? 9.904 24.607 -4.149 1.00 67.94 87 ASN A N 1
ATOM 732 C CA . ASN A 1 87 ? 9.609 25.210 -5.450 1.00 67.94 87 ASN A CA 1
ATOM 733 C C . ASN A 1 87 ? 9.693 26.746 -5.429 1.00 67.94 87 ASN A C 1
ATOM 735 O O . ASN A 1 87 ? 10.088 27.338 -6.424 1.00 67.94 87 ASN A O 1
ATOM 739 N N . ARG A 1 88 ? 9.372 27.403 -4.303 1.00 65.12 88 ARG A N 1
ATOM 740 C CA . ARG A 1 88 ? 9.548 28.861 -4.146 1.00 65.12 88 ARG A CA 1
ATOM 741 C C . ARG A 1 88 ? 11.002 29.305 -3.991 1.00 65.12 88 ARG A C 1
ATOM 743 O O . ARG A 1 88 ? 11.282 30.465 -4.236 1.00 65.12 88 ARG A O 1
ATOM 750 N N . LYS A 1 89 ? 11.899 28.428 -3.531 1.00 61.72 89 LYS A N 1
ATOM 751 C CA . LYS A 1 89 ? 13.336 28.728 -3.381 1.00 61.72 89 LYS A CA 1
ATOM 752 C C . LYS A 1 89 ? 14.155 28.411 -4.634 1.00 61.72 89 LYS A C 1
ATOM 754 O O . LYS A 1 89 ? 15.316 28.794 -4.700 1.00 61.72 89 LYS A O 1
ATOM 759 N N . GLN A 1 90 ? 13.582 27.651 -5.566 1.00 57.47 90 GLN A N 1
ATOM 760 C CA . GLN A 1 90 ? 14.197 27.293 -6.848 1.00 57.47 90 GLN A CA 1
ATOM 761 C C . GLN A 1 90 ? 13.719 28.175 -8.015 1.00 57.47 90 GLN A C 1
ATOM 763 O O . GLN A 1 90 ? 14.261 28.039 -9.109 1.00 57.47 90 GLN A O 1
ATOM 768 N N . ALA A 1 91 ? 12.720 29.036 -7.786 1.00 51.12 91 ALA A N 1
ATOM 769 C CA . ALA A 1 91 ? 12.279 30.095 -8.695 1.00 51.12 91 ALA A CA 1
ATOM 770 C C . ALA A 1 91 ? 12.968 31.414 -8.331 1.00 51.12 91 ALA A C 1
ATOM 772 O O . ALA A 1 91 ? 13.258 32.186 -9.269 1.00 51.12 91 ALA A O 1
#

Sequence (91 aa):
MKTINIICYLATVYLVSLFVRSVILPKVRQWLYNYKEKQLLKKGNKKFYFEKNKVIVFAHTQEQANAKYKKMKSNLKKKHHAILEQNRKQA